Protein AF-A0AAN8IZD4-F1 (afdb_monomer)

Secondary structure (DSSP, 8-state):
-HHHHHHHHHHHHHHHHHHIIIIIHHHHHHHIIIIIS---HHHHHHHHHHHHHHHHHHHHHHHHHTSS---HHHHHHHHHHHHHHHHHHHHHHHHHHHS-HHHHHHHHHHHHHHHHHHHHHT---HHHHHHHHHHHHHHHHHHHHHHHHHHHHHHHHHGGG--

Organism: Trichostrongylus colubriformis (NCBI:txid6319)

Solvent-accessible surface area (backbone atoms only — not comparable to full-atom values): 9020 Å² total; per-residue (Å²): 113,65,71,57,54,53,52,49,62,66,42,55,59,58,44,50,53,48,50,41,71,46,69,44,48,53,55,49,53,47,47,42,44,42,46,49,69,58,40,56,65,53,62,47,48,52,56,44,52,52,52,49,52,53,51,51,52,53,54,51,49,47,36,56,72,73,64,74,63,67,58,71,67,59,53,53,51,48,65,61,45,49,62,52,50,67,51,48,51,57,52,52,38,52,52,40,61,73,48,55,70,71,56,50,53,49,52,52,54,51,53,53,50,49,51,52,49,54,53,56,72,69,64,65,59,68,68,58,55,52,53,50,52,49,51,52,53,52,49,51,55,53,52,50,48,48,41,51,51,22,55,50,53,50,53,64,66,63,60,74,78,76,122

Nearest PDB structures (foldseek):
  3agt-assembly1_A  TM=5.484E-01  e=9.305E+00  Nitratidesulfovibrio vulgaris

Radius of gyration: 19.74 Å; Cα contacts (8 Å, |Δi|>4): 58; chains: 1; bounding box: 56×38×59 Å

pLDDT: mean 79.39, std 11.13, range [43.12, 94.0]

Mean predicted aligned error: 9.57 Å

Foldseek 3Di:
DVVVVVVCVVCPVVVVVVVCLACVVLVVQLLCCCQQVVPQCLVSLLVSLVVNVVSVVVVVVCCVPPVPDDPPVVVVVVVVVVVVSVVVSVVLSVCSNPDDSVVNVVVVVVVVVVVVVVVVVVVDDVVVVVVVVVVVVVVVVVSVVSNVVSVVVVVVVVPVVPD

Structure (mmCIF, N/CA/C/O backbone):
data_AF-A0AAN8IZD4-F1
#
_entry.id   AF-A0AAN8IZD4-F1
#
loop_
_atom_site.group_PDB
_atom_site.id
_atom_site.type_symbol
_atom_site.label_atom_id
_atom_site.label_alt_id
_atom_site.label_comp_id
_atom_site.label_asym_id
_atom_site.label_entity_id
_atom_site.label_seq_id
_atom_site.pdbx_PDB_ins_code
_atom_site.Cartn_x
_atom_site.Cartn_y
_atom_site.Cartn_z
_atom_site.occupancy
_atom_site.B_iso_or_equiv
_atom_site.auth_seq_id
_atom_site.auth_comp_id
_atom_site.auth_asym_id
_atom_site.auth_atom_id
_atom_site.pdbx_PDB_model_num
ATOM 1 N N . MET A 1 1 ? -37.646 11.409 2.372 1.00 49.91 1 MET A N 1
ATOM 2 C CA . MET A 1 1 ? -37.068 10.766 1.170 1.00 49.91 1 MET A CA 1
ATOM 3 C C . MET A 1 1 ? -35.993 11.636 0.518 1.00 49.91 1 MET A C 1
ATOM 5 O O . MET A 1 1 ? -34.968 11.095 0.131 1.00 49.91 1 MET A O 1
ATOM 9 N N . GLU A 1 2 ? -36.146 12.965 0.490 1.00 47.50 2 GLU A N 1
ATOM 10 C CA . GLU A 1 2 ? -35.136 13.877 -0.082 1.00 47.50 2 GLU A CA 1
ATOM 11 C C . GLU A 1 2 ? -33.792 13.904 0.663 1.00 47.50 2 GLU A C 1
ATOM 13 O O . GLU A 1 2 ? -32.748 13.872 0.026 1.00 47.50 2 GLU A O 1
ATOM 18 N N . VAL A 1 3 ? -33.782 13.847 2.000 1.00 53.03 3 VAL A N 1
ATOM 19 C CA . VAL A 1 3 ? -32.534 13.793 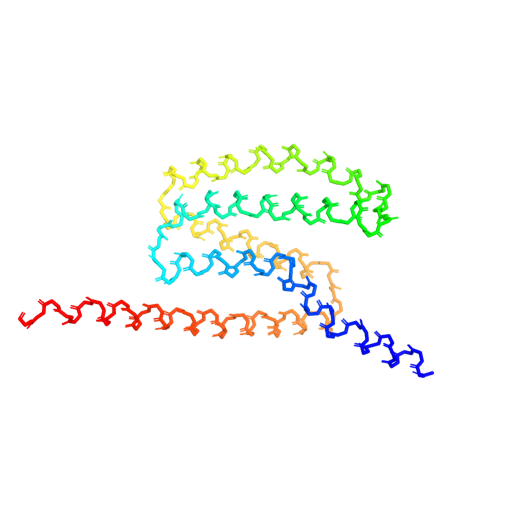2.798 1.00 53.03 3 VAL A CA 1
ATOM 20 C C . VAL A 1 3 ? -31.700 12.537 2.492 1.00 53.03 3 VAL A C 1
ATOM 22 O O . VAL A 1 3 ? -30.474 12.583 2.520 1.00 53.03 3 VAL A O 1
ATOM 25 N N . LEU A 1 4 ? -32.354 11.424 2.135 1.00 54.28 4 LEU A N 1
ATOM 26 C CA . LEU A 1 4 ? -31.672 10.191 1.733 1.00 54.28 4 LEU A CA 1
ATOM 27 C C . LEU A 1 4 ? -31.051 10.326 0.334 1.00 54.28 4 LEU A C 1
ATOM 29 O O . LEU A 1 4 ? -29.938 9.864 0.117 1.00 54.28 4 LEU A O 1
ATOM 33 N N . LEU A 1 5 ? -31.746 10.984 -0.599 1.00 55.19 5 LEU A N 1
ATOM 34 C CA . LEU A 1 5 ? -31.249 11.265 -1.951 1.00 55.19 5 LEU A CA 1
ATOM 35 C C . LEU A 1 5 ? -30.060 12.236 -1.935 1.00 55.19 5 LEU A C 1
ATOM 37 O O . LEU A 1 5 ? -29.065 11.971 -2.607 1.00 55.19 5 LEU A O 1
ATOM 41 N N . TRP A 1 6 ? -30.105 13.288 -1.110 1.00 50.72 6 TRP A N 1
ATOM 42 C CA . TRP A 1 6 ? -28.971 14.197 -0.905 1.00 50.72 6 TRP A CA 1
ATOM 43 C C . TRP A 1 6 ? -27.777 13.493 -0.242 1.00 50.72 6 TRP A C 1
ATOM 45 O O . TRP A 1 6 ? -26.645 13.652 -0.694 1.00 50.72 6 TRP A O 1
ATOM 55 N N . ALA A 1 7 ? -28.015 12.633 0.755 1.00 52.41 7 ALA A N 1
ATOM 56 C CA . ALA A 1 7 ? -26.960 11.830 1.378 1.00 52.41 7 ALA A CA 1
ATOM 57 C C . ALA A 1 7 ? -26.336 10.810 0.406 1.00 52.41 7 ALA A C 1
ATOM 59 O O . ALA A 1 7 ? -25.127 10.592 0.440 1.00 52.41 7 ALA A O 1
ATOM 60 N N . ILE A 1 8 ? -27.122 10.212 -0.494 1.00 54.44 8 ILE A N 1
ATOM 61 C CA . ILE A 1 8 ? -26.633 9.314 -1.553 1.00 54.44 8 ILE A CA 1
ATOM 62 C C . ILE A 1 8 ? -25.781 10.095 -2.570 1.00 54.44 8 ILE A C 1
ATOM 64 O O . ILE A 1 8 ? -24.667 9.674 -2.889 1.00 54.44 8 ILE A O 1
ATOM 68 N N . TYR A 1 9 ? -26.234 11.272 -3.015 1.00 54.97 9 TYR A N 1
ATOM 69 C CA . TYR A 1 9 ? -25.492 12.107 -3.971 1.00 54.97 9 TYR A CA 1
ATOM 70 C C . TYR A 1 9 ? -24.150 12.593 -3.399 1.00 54.97 9 TYR A C 1
ATOM 72 O O . TYR A 1 9 ? -23.123 12.578 -4.079 1.00 54.97 9 TYR A O 1
ATOM 80 N N . GLN A 1 10 ? -24.138 12.932 -2.109 1.00 53.41 10 GLN A N 1
ATOM 81 C CA . GLN A 1 10 ? -22.955 13.399 -1.389 1.00 53.41 10 GLN A CA 1
ATOM 82 C C . GLN A 1 10 ? -22.051 12.270 -0.876 1.00 53.41 10 GLN A C 1
ATOM 84 O O . GLN A 1 10 ? -20.989 12.553 -0.339 1.00 53.41 10 GLN A O 1
ATOM 89 N N . THR A 1 11 ? -22.424 10.997 -1.039 1.00 56.69 11 THR A N 1
ATOM 90 C CA . THR A 1 11 ? -21.573 9.847 -0.670 1.00 56.69 11 THR A CA 1
ATOM 91 C C . THR A 1 11 ? -20.974 9.139 -1.876 1.00 56.69 11 THR A C 1
ATOM 93 O O . THR A 1 11 ? -19.876 8.605 -1.763 1.00 56.69 11 THR A O 1
ATOM 96 N N . HIS A 1 12 ? -21.635 9.141 -3.037 1.00 59.06 12 HIS A N 1
ATOM 97 C CA . HIS A 1 12 ? -21.191 8.320 -4.168 1.00 59.06 12 HIS A CA 1
ATOM 98 C C . HIS A 1 12 ? -20.018 8.952 -4.921 1.00 59.06 12 HIS A C 1
ATOM 100 O O . HIS A 1 12 ? -18.980 8.318 -5.078 1.00 59.06 12 HIS A O 1
ATOM 106 N N . ILE A 1 13 ? -20.132 10.218 -5.328 1.00 61.00 13 ILE A N 1
ATOM 107 C CA . ILE A 1 13 ? -19.061 10.898 -6.071 1.00 61.00 13 ILE A CA 1
ATOM 108 C C . ILE A 1 13 ? -17.847 11.172 -5.166 1.00 61.00 13 ILE A C 1
ATOM 110 O O . ILE A 1 13 ? -16.766 10.658 -5.458 1.00 61.00 13 ILE A O 1
ATOM 114 N N . PRO A 1 14 ? -17.973 11.896 -4.036 1.00 63.81 14 PRO A N 1
ATOM 115 C CA . PRO A 1 14 ? -16.816 12.177 -3.188 1.00 63.81 14 PRO A CA 1
ATOM 116 C C . PRO A 1 14 ? -16.296 10.930 -2.463 1.00 63.81 14 PRO A C 1
ATOM 118 O O . PRO A 1 14 ? -15.114 10.888 -2.142 1.00 63.81 14 PRO A O 1
ATOM 121 N N . GLY A 1 15 ? -17.117 9.895 -2.243 1.00 62.28 15 GLY A N 1
ATOM 122 C CA . GLY A 1 15 ? -16.658 8.615 -1.698 1.00 62.28 15 GLY A CA 1
ATOM 123 C C . GLY A 1 15 ? -15.719 7.879 -2.652 1.00 62.28 15 GLY A C 1
ATOM 124 O O . GLY A 1 15 ? -14.691 7.372 -2.210 1.00 62.28 15 GLY A O 1
ATOM 125 N N . ILE A 1 16 ? -16.002 7.902 -3.960 1.00 67.12 16 ILE A N 1
ATOM 126 C CA . ILE A 1 16 ? -15.089 7.375 -4.983 1.00 67.12 16 ILE A CA 1
ATOM 127 C C . ILE A 1 16 ? -13.791 8.188 -4.983 1.00 67.12 16 ILE A C 1
ATOM 129 O O . ILE A 1 16 ? -12.718 7.608 -4.851 1.00 67.12 16 ILE A O 1
ATOM 133 N N . PHE A 1 17 ? -13.864 9.523 -5.030 1.00 64.88 17 PHE A N 1
ATOM 134 C CA . PHE A 1 17 ? -12.663 10.369 -4.971 1.00 64.88 17 PHE A CA 1
ATOM 135 C C . PHE A 1 17 ? -11.861 10.166 -3.680 1.00 64.88 17 PHE A C 1
ATOM 137 O O . PHE A 1 17 ? -10.636 10.120 -3.728 1.00 64.88 17 PHE A O 1
ATOM 144 N N . THR A 1 18 ? -12.521 9.956 -2.543 1.00 65.62 18 THR A N 1
ATOM 145 C CA . THR A 1 18 ? -11.863 9.654 -1.265 1.00 65.62 18 THR A CA 1
ATOM 146 C C . THR A 1 18 ? -11.201 8.275 -1.289 1.00 65.62 18 THR A C 1
ATOM 148 O O . THR A 1 18 ? -10.068 8.139 -0.838 1.00 65.62 18 THR A O 1
ATOM 151 N N . ALA A 1 19 ? -11.856 7.263 -1.866 1.00 66.44 19 ALA A N 1
ATOM 152 C CA . ALA A 1 19 ? -11.284 5.926 -2.031 1.00 66.44 19 ALA A CA 1
ATOM 153 C C . ALA A 1 19 ? -10.055 5.936 -2.957 1.00 66.44 19 ALA A C 1
ATOM 155 O O . ALA A 1 19 ? -9.059 5.276 -2.664 1.00 66.44 19 ALA A O 1
ATOM 156 N N . PHE A 1 20 ? -10.093 6.732 -4.032 1.00 65.38 20 PHE A N 1
ATOM 157 C CA . PHE A 1 20 ? -8.943 6.958 -4.911 1.00 65.38 20 PHE A CA 1
ATOM 158 C C . PHE A 1 20 ? -7.822 7.740 -4.213 1.00 65.38 20 PHE A C 1
ATOM 160 O O . PHE A 1 20 ? -6.663 7.365 -4.355 1.00 65.38 20 PHE A O 1
ATOM 167 N N . THR A 1 21 ? -8.152 8.778 -3.436 1.00 65.31 21 THR A N 1
ATOM 168 C CA . THR A 1 21 ? -7.171 9.628 -2.727 1.00 65.31 21 THR A CA 1
ATOM 169 C C . THR A 1 21 ? -6.499 8.907 -1.551 1.00 65.31 21 THR A C 1
ATOM 171 O O . THR A 1 21 ? -5.422 9.304 -1.117 1.00 65.31 21 THR A O 1
ATOM 174 N N . GLY A 1 22 ? -7.119 7.839 -1.039 1.00 66.50 22 GLY A N 1
ATOM 175 C CA . GLY A 1 22 ? -6.507 6.911 -0.088 1.00 66.50 22 GLY A CA 1
ATOM 176 C C . GLY A 1 22 ? -5.523 5.937 -0.753 1.00 66.50 22 GLY A C 1
ATOM 177 O O . GLY A 1 22 ? -4.747 6.304 -1.630 1.00 66.50 22 GLY A O 1
ATOM 178 N N . SER A 1 23 ? -5.586 4.657 -0.373 1.00 71.25 23 SER A N 1
ATOM 179 C CA . SER A 1 23 ? -4.678 3.601 -0.859 1.00 71.25 23 SER A CA 1
ATOM 180 C C . SER A 1 23 ? -4.805 3.270 -2.356 1.00 71.25 23 SER A C 1
ATOM 182 O O . SER A 1 23 ? -3.989 2.523 -2.896 1.00 71.25 23 SER A O 1
ATOM 184 N N . GLY A 1 24 ? -5.812 3.809 -3.054 1.00 77.69 24 GLY A N 1
ATOM 185 C CA . GLY A 1 24 ? -5.994 3.602 -4.492 1.00 77.69 24 GLY A CA 1
ATOM 186 C C . GLY A 1 24 ? -4.841 4.168 -5.327 1.00 77.69 24 GLY A C 1
ATOM 187 O O . GLY A 1 24 ? -4.299 3.461 -6.180 1.00 77.69 24 GLY A O 1
ATOM 188 N N . ILE A 1 25 ? -4.429 5.416 -5.066 1.00 81.38 25 ILE A N 1
ATOM 189 C CA . ILE A 1 25 ? -3.282 6.051 -5.741 1.00 81.38 25 ILE A CA 1
ATOM 190 C C . ILE A 1 25 ? -1.988 5.275 -5.477 1.00 81.38 25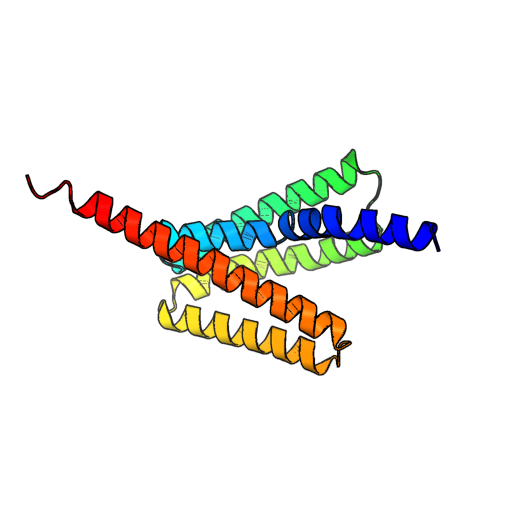 ILE A C 1
ATOM 192 O O . ILE A 1 25 ? -1.198 5.085 -6.400 1.00 81.38 25 ILE A O 1
ATOM 196 N N . ASP A 1 26 ? -1.804 4.761 -4.264 1.00 87.25 26 ASP A N 1
ATOM 197 C CA . ASP A 1 26 ? -0.612 4.006 -3.876 1.00 87.25 26 ASP A CA 1
ATOM 198 C C . ASP A 1 26 ? -0.446 2.723 -4.712 1.00 87.25 26 ASP A C 1
ATOM 200 O O . ASP A 1 26 ? 0.627 2.455 -5.262 1.00 87.25 26 ASP A O 1
ATOM 204 N N . ILE A 1 27 ? -1.538 1.970 -4.896 1.00 84.00 27 ILE A N 1
ATOM 205 C CA . ILE A 1 27 ? -1.568 0.773 -5.753 1.00 84.00 27 ILE A CA 1
ATOM 206 C C . ILE A 1 27 ? -1.375 1.155 -7.229 1.00 84.00 27 ILE A C 1
ATOM 208 O O . ILE A 1 27 ? -0.711 0.429 -7.977 1.00 84.00 27 ILE A O 1
ATOM 212 N N . CYS A 1 28 ? -1.906 2.302 -7.664 1.00 85.25 28 CYS A N 1
ATOM 213 C CA . CYS A 1 28 ? -1.710 2.799 -9.028 1.00 85.25 28 CYS A CA 1
ATOM 214 C C . CYS A 1 28 ? -0.242 3.151 -9.304 1.00 85.25 28 CYS A C 1
ATOM 216 O O . CYS A 1 28 ? 0.306 2.708 -10.313 1.00 85.25 28 CYS A O 1
ATOM 218 N N . ILE A 1 29 ? 0.415 3.887 -8.403 1.00 85.25 29 ILE A N 1
ATOM 219 C CA . ILE A 1 29 ? 1.837 4.246 -8.512 1.00 85.25 29 ILE A CA 1
ATOM 220 C C . ILE A 1 29 ? 2.699 2.980 -8.521 1.00 85.25 29 ILE A C 1
ATOM 222 O O . ILE A 1 29 ? 3.560 2.828 -9.390 1.00 85.25 29 ILE A O 1
ATOM 226 N N . PHE A 1 30 ? 2.428 2.034 -7.617 1.00 86.12 30 PHE A N 1
ATOM 227 C CA . PHE A 1 30 ? 3.123 0.747 -7.589 1.00 86.12 30 PHE A CA 1
ATOM 228 C C . PHE A 1 30 ? 2.962 -0.037 -8.896 1.00 86.12 30 PHE A C 1
ATOM 230 O O . PHE A 1 30 ? 3.943 -0.540 -9.452 1.00 86.12 30 PHE A O 1
ATOM 237 N N . SER A 1 31 ? 1.748 -0.083 -9.442 1.00 83.38 31 SER A N 1
ATOM 238 C CA . SER A 1 31 ? 1.465 -0.770 -10.705 1.00 83.38 31 SER A CA 1
ATOM 239 C C . SER A 1 31 ? 2.131 -0.090 -11.900 1.00 83.38 31 SER A C 1
ATOM 241 O O . SER A 1 31 ? 2.621 -0.771 -12.792 1.00 83.38 31 SER A O 1
ATOM 243 N N . ILE A 1 32 ? 2.214 1.242 -11.926 1.00 84.94 32 ILE A N 1
ATOM 244 C CA . ILE A 1 32 ? 2.941 1.970 -12.974 1.00 84.94 32 ILE A CA 1
ATOM 245 C C . ILE A 1 32 ? 4.439 1.639 -12.899 1.00 84.94 32 ILE A C 1
ATOM 247 O O . ILE A 1 32 ? 5.035 1.251 -13.899 1.00 84.94 32 ILE A O 1
ATOM 251 N N . ILE A 1 33 ? 5.058 1.705 -11.721 1.00 84.00 33 ILE A N 1
ATOM 252 C CA . ILE A 1 33 ? 6.495 1.418 -11.568 1.00 84.00 33 ILE A CA 1
ATOM 253 C C . ILE A 1 33 ? 6.828 -0.026 -11.986 1.00 84.00 33 ILE A C 1
ATOM 255 O O . ILE A 1 33 ? 7.810 -0.268 -12.693 1.00 84.00 33 ILE A O 1
ATOM 259 N N . THR A 1 34 ? 5.991 -0.989 -11.601 1.00 80.50 34 THR A N 1
ATOM 260 C CA . THR A 1 34 ? 6.234 -2.416 -11.866 1.00 80.50 34 THR A CA 1
ATOM 261 C C . THR A 1 34 ? 5.821 -2.864 -13.271 1.00 80.50 34 THR A C 1
ATOM 263 O O . THR A 1 34 ? 6.517 -3.686 -13.867 1.00 80.50 34 THR A O 1
ATOM 266 N N . LEU A 1 35 ? 4.728 -2.334 -13.837 1.00 77.69 35 LEU A N 1
ATOM 267 C CA . LEU A 1 35 ? 4.210 -2.746 -15.152 1.00 77.69 35 LEU A CA 1
ATOM 268 C C . LEU A 1 35 ? 4.685 -1.849 -16.301 1.00 77.69 35 LEU A C 1
ATOM 270 O O . LEU A 1 35 ? 5.032 -2.378 -17.357 1.00 77.69 35 LEU A O 1
ATOM 274 N N . LEU A 1 36 ? 4.704 -0.521 -16.120 1.00 75.69 36 LEU A N 1
ATOM 275 C CA . LEU A 1 36 ? 5.092 0.436 -17.166 1.00 75.69 36 LEU A CA 1
ATOM 276 C C . LEU A 1 36 ? 6.614 0.531 -17.291 1.00 75.69 36 LEU A C 1
ATOM 278 O O . LEU A 1 36 ? 7.147 0.376 -18.384 1.00 75.69 36 LEU A O 1
ATOM 282 N N . PHE A 1 37 ? 7.310 0.726 -16.169 1.00 74.31 37 PHE A N 1
ATOM 283 C CA . PHE A 1 37 ? 8.773 0.842 -16.155 1.00 74.31 37 PHE A CA 1
ATOM 284 C C . PHE A 1 37 ? 9.493 -0.502 -15.986 1.00 74.31 37 PHE A C 1
ATOM 286 O O . PHE A 1 37 ? 10.721 -0.545 -16.022 1.00 74.31 37 PHE A O 1
ATOM 293 N N . ARG A 1 38 ? 8.746 -1.606 -15.810 1.00 72.00 38 ARG A N 1
ATOM 294 C CA . ARG A 1 38 ? 9.273 -2.969 -15.590 1.00 72.00 38 ARG A CA 1
ATOM 295 C C . ARG A 1 38 ? 10.358 -3.043 -14.511 1.00 72.00 38 ARG A C 1
ATOM 297 O O . ARG A 1 38 ? 11.200 -3.944 -14.529 1.00 72.00 38 ARG A O 1
ATOM 304 N N . VAL A 1 39 ? 10.321 -2.121 -13.551 1.00 75.94 39 VAL A N 1
ATOM 305 C CA . VAL A 1 39 ? 11.226 -2.137 -12.408 1.00 75.94 39 VAL A CA 1
ATOM 306 C C . VAL A 1 39 ? 10.921 -3.392 -11.603 1.00 75.94 39 VAL A C 1
ATOM 308 O O . VAL A 1 39 ? 9.763 -3.728 -11.349 1.00 75.94 39 VAL A O 1
ATOM 311 N N . THR A 1 40 ? 11.967 -4.122 -11.225 1.00 75.38 40 THR A N 1
ATOM 312 C CA . THR A 1 40 ? 11.800 -5.340 -10.438 1.00 75.38 40 THR A CA 1
ATOM 313 C C . THR A 1 40 ? 11.090 -5.032 -9.126 1.00 75.38 40 THR A C 1
ATOM 315 O O . THR A 1 40 ? 11.444 -4.079 -8.436 1.00 75.38 40 THR A O 1
ATOM 318 N N . GLU A 1 41 ? 10.149 -5.887 -8.732 1.00 70.62 41 GLU A N 1
ATOM 319 C CA . GLU A 1 41 ? 9.387 -5.747 -7.481 1.00 70.62 41 GLU A CA 1
ATOM 320 C C . GLU A 1 41 ? 10.294 -5.552 -6.252 1.00 70.62 41 GLU A C 1
ATOM 322 O O . GLU A 1 41 ? 9.937 -4.825 -5.330 1.00 70.62 41 GLU A O 1
ATOM 327 N N . LYS A 1 42 ? 11.510 -6.116 -6.279 1.00 74.75 42 LYS A N 1
ATOM 328 C CA . LYS A 1 42 ? 12.530 -5.960 -5.232 1.00 74.75 42 LYS A CA 1
ATOM 329 C C . LYS A 1 42 ? 12.909 -4.508 -4.936 1.00 74.75 42 LYS A C 1
ATOM 331 O O . LYS A 1 42 ? 13.157 -4.172 -3.785 1.00 74.75 42 LYS A O 1
ATOM 336 N N . THR A 1 43 ? 12.982 -3.668 -5.965 1.00 79.62 43 THR A N 1
ATOM 337 C CA . THR A 1 43 ? 13.363 -2.254 -5.847 1.00 79.62 43 THR A CA 1
ATOM 338 C C . THR A 1 43 ? 12.140 -1.344 -5.835 1.00 79.62 43 THR A C 1
ATOM 340 O O . THR A 1 43 ? 12.141 -0.340 -5.135 1.00 79.62 43 THR A O 1
ATOM 343 N N . ALA A 1 44 ? 11.063 -1.723 -6.527 1.00 81.69 44 ALA A N 1
ATOM 344 C CA . ALA A 1 44 ? 9.817 -0.959 -6.537 1.00 81.69 44 ALA A CA 1
ATOM 345 C C . ALA A 1 44 ? 9.127 -0.934 -5.160 1.00 81.69 44 ALA A C 1
ATOM 347 O O . ALA A 1 44 ? 8.663 0.113 -4.715 1.00 81.69 44 ALA A O 1
ATOM 348 N N . THR A 1 45 ? 9.095 -2.072 -4.461 1.00 81.38 45 THR A N 1
ATOM 349 C CA . THR A 1 45 ? 8.394 -2.217 -3.175 1.00 81.38 45 THR A CA 1
ATOM 350 C C . THR A 1 45 ? 8.910 -1.248 -2.098 1.00 81.38 45 THR A C 1
ATOM 352 O O . THR A 1 45 ? 8.102 -0.453 -1.617 1.00 81.38 45 THR A O 1
ATOM 355 N N . PRO A 1 46 ? 10.215 -1.200 -1.747 1.00 82.94 46 PRO A N 1
ATOM 356 C CA . PRO A 1 46 ? 10.701 -0.254 -0.736 1.00 82.94 46 PRO A CA 1
ATOM 357 C C . PRO A 1 46 ? 10.465 1.207 -1.129 1.00 82.94 46 PRO A C 1
ATOM 359 O O . PRO A 1 46 ? 10.065 2.006 -0.287 1.00 82.94 46 PRO A O 1
ATOM 362 N N . THR A 1 47 ? 10.646 1.558 -2.406 1.00 86.25 47 THR A N 1
ATOM 363 C CA . THR A 1 47 ? 10.405 2.926 -2.880 1.00 86.25 47 THR A CA 1
ATOM 364 C C . THR A 1 47 ? 8.940 3.328 -2.714 1.00 86.25 47 THR A C 1
ATOM 366 O O . THR A 1 47 ? 8.655 4.409 -2.206 1.00 86.25 47 THR A O 1
ATOM 369 N N . THR A 1 48 ? 8.001 2.457 -3.087 1.00 86.69 48 THR A N 1
ATOM 370 C CA . THR A 1 48 ? 6.568 2.757 -2.941 1.00 86.69 48 THR A CA 1
ATOM 371 C C . THR A 1 48 ? 6.108 2.801 -1.494 1.00 86.69 48 THR A C 1
ATOM 373 O O . THR A 1 48 ? 5.326 3.679 -1.160 1.00 86.69 48 THR A O 1
ATOM 376 N N . ILE A 1 49 ? 6.645 1.957 -0.611 1.00 87.31 49 ILE A N 1
ATOM 377 C CA . ILE A 1 49 ? 6.318 2.007 0.821 1.00 87.31 49 ILE A CA 1
ATOM 378 C C . ILE A 1 49 ? 6.730 3.354 1.437 1.00 87.31 49 ILE A C 1
ATOM 380 O O . ILE A 1 49 ? 5.982 3.921 2.232 1.00 87.31 49 ILE A O 1
ATOM 384 N N . VAL A 1 50 ? 7.884 3.906 1.047 1.00 87.62 50 VAL A N 1
ATOM 385 C CA . VAL A 1 50 ? 8.302 5.245 1.497 1.00 87.62 50 VAL A CA 1
ATOM 386 C C . VAL A 1 50 ? 7.333 6.318 0.993 1.00 87.62 50 VAL A C 1
ATOM 388 O O . VAL A 1 50 ? 6.926 7.180 1.771 1.00 87.62 50 VAL A O 1
ATOM 391 N N . LEU A 1 51 ? 6.914 6.248 -0.276 1.00 87.56 51 LEU A N 1
ATOM 392 C CA . LEU A 1 51 ? 5.924 7.177 -0.839 1.00 87.56 51 LEU A CA 1
ATOM 393 C C . LEU A 1 51 ? 4.569 7.083 -0.118 1.00 87.56 51 LEU A C 1
ATOM 395 O O . LEU A 1 51 ? 3.997 8.116 0.227 1.00 87.56 51 LEU A O 1
ATOM 399 N N . MET A 1 52 ? 4.104 5.866 0.179 1.00 88.50 52 MET A N 1
ATOM 400 C CA . MET A 1 52 ? 2.881 5.608 0.951 1.00 88.50 52 MET A CA 1
ATOM 401 C C . MET A 1 52 ? 2.968 6.218 2.357 1.00 88.50 52 MET A C 1
ATOM 403 O O . MET A 1 52 ? 2.041 6.886 2.815 1.00 88.50 52 MET A O 1
ATOM 407 N N . GLY A 1 53 ? 4.110 6.046 3.032 1.00 87.94 53 GLY A N 1
ATOM 408 C CA . GLY A 1 53 ? 4.353 6.622 4.355 1.00 87.94 53 GLY A CA 1
ATOM 409 C C . GLY A 1 53 ? 4.315 8.151 4.343 1.00 87.94 53 GLY A C 1
ATOM 410 O O . GLY A 1 53 ? 3.635 8.759 5.170 1.00 87.94 53 GLY A O 1
ATOM 411 N N . LEU A 1 54 ? 4.987 8.780 3.375 1.00 88.12 54 LEU A N 1
ATOM 412 C CA . LEU A 1 54 ? 4.993 10.239 3.227 1.00 88.12 54 LEU A CA 1
ATOM 413 C C . LEU A 1 54 ? 3.594 10.789 2.925 1.00 88.12 54 LEU A C 1
ATOM 415 O O . LEU A 1 54 ? 3.169 11.750 3.568 1.00 88.12 54 LEU A O 1
ATOM 419 N N . ASN A 1 55 ? 2.859 10.155 2.006 1.00 86.94 55 ASN A N 1
ATOM 420 C CA . ASN A 1 55 ? 1.488 10.544 1.677 1.00 86.94 55 ASN A CA 1
ATOM 421 C C . ASN A 1 55 ? 0.573 10.456 2.911 1.00 86.94 55 ASN A C 1
ATOM 423 O O . ASN A 1 55 ? -0.177 11.388 3.207 1.00 86.94 55 ASN A O 1
ATOM 427 N N . SER A 1 56 ? 0.702 9.387 3.704 1.00 86.00 56 SER A N 1
ATOM 428 C CA . SER A 1 56 ? -0.064 9.228 4.942 1.00 86.00 56 SER A CA 1
ATOM 429 C C . SER A 1 56 ? 0.280 10.288 5.995 1.00 86.00 56 SER A C 1
ATOM 431 O O . SER A 1 56 ? -0.624 10.769 6.679 1.00 86.00 56 SER A O 1
ATOM 433 N N . ILE A 1 57 ? 1.553 10.683 6.135 1.00 87.19 57 ILE A N 1
ATOM 434 C CA . ILE A 1 57 ? 1.963 11.750 7.067 1.00 87.19 57 ILE A CA 1
ATOM 435 C C . ILE A 1 57 ? 1.338 13.086 6.655 1.00 87.19 57 ILE A C 1
ATOM 437 O O . ILE A 1 57 ? 0.757 13.774 7.496 1.00 87.19 57 ILE A O 1
ATOM 441 N N . ILE A 1 58 ? 1.401 13.433 5.366 1.00 87.38 58 ILE A N 1
ATOM 442 C CA . ILE A 1 58 ? 0.813 14.671 4.831 1.00 87.38 58 ILE A CA 1
ATOM 443 C C . ILE A 1 58 ? -0.712 14.661 5.009 1.00 87.38 58 ILE A C 1
ATOM 445 O O . ILE A 1 58 ? -1.285 15.658 5.452 1.00 87.38 58 ILE A O 1
ATOM 449 N N . GLY A 1 59 ? -1.371 13.531 4.736 1.00 84.38 59 GLY A N 1
ATOM 450 C CA . GLY A 1 59 ? -2.818 13.380 4.903 1.00 84.38 59 GLY A CA 1
ATOM 451 C C . GLY A 1 59 ? -3.274 13.543 6.356 1.00 84.38 59 GLY A C 1
ATOM 452 O O . GLY A 1 59 ? -4.249 14.247 6.629 1.00 84.38 59 GLY A O 1
ATOM 453 N N . VAL A 1 60 ? -2.544 12.951 7.309 1.00 84.12 60 VAL A N 1
ATOM 454 C CA . VAL A 1 60 ? -2.814 13.133 8.745 1.00 84.12 60 VAL A CA 1
ATOM 455 C C . VAL A 1 60 ? -2.547 14.578 9.166 1.00 84.12 60 VAL A C 1
ATOM 457 O O . VAL A 1 60 ? -3.378 15.160 9.861 1.00 84.12 60 VAL A O 1
ATOM 460 N N . TYR A 1 61 ? -1.447 15.184 8.711 1.00 85.69 61 TYR A N 1
ATOM 461 C CA . TYR A 1 61 ? -1.117 16.579 9.007 1.00 85.69 61 TYR A CA 1
ATOM 462 C C . TYR A 1 61 ? -2.215 17.538 8.533 1.00 85.69 61 TYR A C 1
ATOM 464 O O . TYR A 1 61 ? -2.710 18.346 9.319 1.00 85.69 61 TYR A O 1
ATOM 472 N N . TYR A 1 62 ? -2.667 17.397 7.284 1.00 85.06 62 TYR A N 1
ATOM 473 C CA . TYR A 1 62 ? -3.769 18.189 6.741 1.00 85.06 62 TYR A CA 1
ATOM 474 C C . TYR A 1 62 ? -5.044 18.027 7.581 1.00 85.06 62 TYR A C 1
ATOM 476 O O . TYR A 1 62 ? -5.701 19.005 7.934 1.00 85.06 62 TYR A O 1
ATOM 484 N N . ARG A 1 63 ? -5.378 16.797 7.981 1.00 82.06 63 ARG A N 1
ATOM 485 C CA . ARG A 1 63 ? -6.602 16.532 8.745 1.00 82.06 63 ARG A CA 1
ATOM 486 C C . ARG A 1 63 ? -6.553 17.070 10.179 1.00 82.06 63 ARG A C 1
ATOM 488 O O . ARG A 1 63 ? -7.567 17.542 10.684 1.00 82.06 63 ARG A O 1
ATOM 495 N N . VAL A 1 64 ? -5.394 17.002 10.830 1.00 82.00 64 VAL A N 1
ATOM 496 C CA . VAL A 1 64 ? -5.209 17.495 12.204 1.00 82.00 64 VAL A CA 1
ATOM 497 C C . VAL A 1 64 ? -5.145 19.022 12.243 1.00 82.00 64 VAL A C 1
ATOM 499 O O . VAL A 1 64 ? -5.746 19.622 13.127 1.00 82.00 64 VAL A O 1
ATOM 502 N N . VAL A 1 65 ? -4.447 19.651 11.291 1.00 81.44 65 VAL A N 1
ATOM 503 C CA . VAL A 1 65 ? -4.176 21.099 11.318 1.00 81.44 65 VAL A CA 1
ATOM 504 C C . VAL A 1 65 ? -5.253 21.911 10.596 1.00 81.44 65 VAL A C 1
ATOM 506 O O . VAL A 1 65 ? -5.669 22.945 11.107 1.00 81.44 65 VAL A O 1
ATOM 509 N N . TRP A 1 66 ? -5.717 21.464 9.424 1.00 76.25 66 TRP A N 1
ATOM 510 C CA . TRP A 1 66 ? -6.643 22.233 8.579 1.00 76.25 66 TRP A CA 1
ATOM 511 C C . TRP A 1 66 ? -8.106 21.803 8.722 1.00 76.25 66 TRP A C 1
ATOM 513 O O . TRP A 1 66 ? -8.988 22.655 8.696 1.00 76.25 66 TRP A O 1
ATOM 523 N N . ALA A 1 67 ? -8.389 20.506 8.889 1.00 73.75 67 ALA A N 1
ATOM 524 C CA . ALA A 1 67 ? -9.770 20.004 8.963 1.00 73.75 67 ALA A CA 1
ATOM 525 C C . ALA A 1 67 ? -10.393 20.065 10.376 1.00 73.75 67 ALA A C 1
ATOM 527 O O . ALA A 1 67 ? -11.536 19.651 10.561 1.00 73.75 67 ALA A O 1
ATOM 528 N N . GLY A 1 68 ? -9.664 20.586 11.370 1.00 61.03 68 GLY A N 1
ATOM 529 C CA . GLY A 1 68 ? -10.218 20.966 12.674 1.00 61.03 68 GLY A CA 1
ATOM 530 C C . GLY A 1 68 ? -10.643 19.818 13.596 1.00 61.03 68 GLY A C 1
ATOM 531 O O . GLY A 1 68 ? -11.321 20.069 14.589 1.00 61.03 68 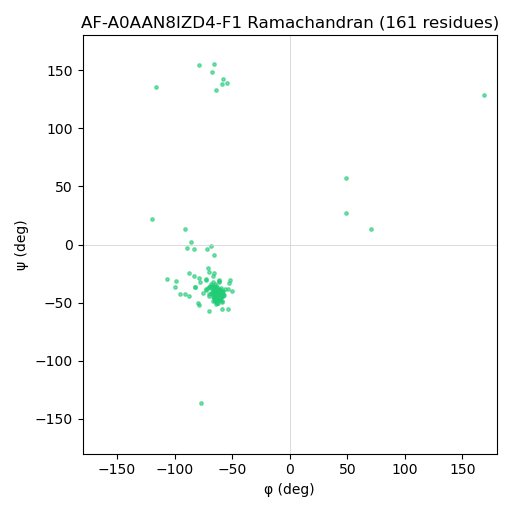GLY A O 1
ATOM 532 N N . GLY A 1 69 ? -10.260 18.566 13.316 1.00 64.38 69 GLY A N 1
ATOM 533 C CA . GLY A 1 69 ? -10.542 17.467 14.238 1.00 64.38 69 GLY A CA 1
ATOM 534 C C . GLY A 1 69 ? -10.285 16.069 13.684 1.00 64.38 69 GLY A C 1
ATOM 535 O O . GLY A 1 69 ? -10.821 15.660 12.654 1.00 64.38 69 GLY A O 1
ATOM 536 N N . VAL A 1 70 ? -9.518 15.289 14.442 1.00 70.06 70 VAL A N 1
ATOM 537 C CA . VAL A 1 70 ? -9.437 13.829 14.327 1.00 70.06 70 VAL A CA 1
ATOM 538 C C . VAL A 1 70 ? -9.959 13.263 15.643 1.00 70.06 70 VAL A C 1
ATOM 540 O O . VAL A 1 70 ? -9.622 13.790 16.703 1.00 70.06 70 VAL A O 1
ATOM 543 N N . SER A 1 71 ? -10.812 12.233 15.597 1.00 81.31 71 SER A N 1
ATOM 544 C CA . SER A 1 71 ? -11.326 11.646 16.838 1.00 81.31 71 SER A CA 1
ATOM 545 C C . SER A 1 71 ? -10.152 11.169 17.710 1.00 81.31 71 SER A C 1
ATOM 547 O O . SER A 1 71 ? -9.173 10.649 17.164 1.00 81.31 71 SER A O 1
ATOM 549 N N . PRO A 1 72 ? -10.227 11.307 19.047 1.00 80.75 72 PRO A N 1
ATOM 550 C CA . PRO A 1 72 ? -9.154 10.852 19.935 1.00 80.75 72 PRO A CA 1
ATOM 551 C C . PRO A 1 72 ? -8.794 9.381 19.692 1.00 80.75 72 PRO A C 1
ATOM 553 O O . PRO A 1 72 ? -7.622 9.027 19.609 1.00 80.75 72 PRO A O 1
ATOM 556 N N . LEU A 1 73 ? -9.814 8.558 19.427 1.00 85.81 73 LEU A N 1
ATOM 557 C CA . LEU A 1 73 ? -9.666 7.149 19.075 1.00 85.81 73 LEU A CA 1
ATOM 558 C C . LEU A 1 73 ? -8.847 6.932 17.789 1.00 85.81 73 LEU A C 1
ATOM 560 O O . LEU A 1 73 ? -8.004 6.042 17.734 1.00 85.81 73 LEU A O 1
ATOM 564 N N . ALA A 1 74 ? -9.062 7.745 16.750 1.00 84.19 74 ALA A N 1
ATOM 565 C CA . ALA A 1 74 ? -8.297 7.634 15.509 1.00 84.19 74 ALA A CA 1
ATOM 566 C C . ALA A 1 74 ? -6.828 8.045 15.698 1.00 84.19 74 ALA A C 1
ATOM 568 O O . ALA A 1 74 ? -5.947 7.432 15.097 1.00 84.19 74 ALA A O 1
ATOM 569 N N . LEU A 1 75 ? -6.544 9.024 16.564 1.00 84.56 75 LEU A N 1
ATOM 570 C CA . LEU A 1 75 ? -5.166 9.361 16.931 1.00 84.56 75 LEU A CA 1
ATOM 571 C C . LEU A 1 75 ? -4.493 8.226 17.708 1.00 84.56 75 LEU A C 1
ATOM 573 O O . LEU A 1 75 ? -3.318 7.952 17.471 1.00 84.56 75 LEU A O 1
ATOM 577 N N . ASP A 1 76 ? -5.218 7.535 18.586 1.00 89.25 76 ASP A N 1
ATOM 578 C CA . ASP A 1 76 ? -4.674 6.391 19.321 1.00 89.25 76 ASP A CA 1
ATOM 579 C C . ASP A 1 76 ? -4.378 5.200 18.400 1.00 89.25 76 ASP A C 1
ATOM 581 O O . ASP A 1 76 ? -3.316 4.585 18.514 1.00 89.25 76 ASP A O 1
ATOM 585 N N . TYR A 1 77 ? -5.227 4.938 17.400 1.00 88.88 77 TYR A N 1
ATOM 586 C CA . TYR A 1 77 ? -4.913 3.955 16.358 1.00 88.88 77 TYR A CA 1
ATOM 587 C C . TYR A 1 77 ? -3.675 4.339 15.544 1.00 88.88 77 TYR A C 1
ATOM 589 O O . TYR A 1 77 ? -2.836 3.481 15.265 1.00 88.88 77 TYR A O 1
ATOM 597 N N . ILE A 1 78 ? -3.506 5.618 15.202 1.00 86.75 78 ILE A N 1
ATOM 598 C CA . ILE A 1 78 ? -2.304 6.088 14.499 1.00 86.75 78 ILE A CA 1
ATOM 599 C C . ILE A 1 78 ? -1.053 5.862 15.364 1.00 86.75 78 ILE A C 1
ATOM 601 O O . ILE A 1 78 ? -0.066 5.312 14.880 1.00 86.75 78 ILE A O 1
ATOM 605 N N . LYS A 1 79 ? -1.098 6.185 16.662 1.00 87.44 79 LYS A N 1
ATOM 606 C CA . LYS A 1 79 ? 0.041 5.975 17.577 1.00 87.44 79 LYS A CA 1
ATOM 607 C C . LYS A 1 79 ? 0.485 4.513 17.647 1.00 87.44 79 LYS A C 1
ATOM 609 O O . LYS A 1 79 ? 1.683 4.257 17.682 1.00 87.44 79 LYS A O 1
ATOM 614 N N . ILE A 1 80 ? -0.455 3.566 17.659 1.00 91.94 80 ILE A N 1
ATOM 615 C CA . ILE A 1 80 ? -0.149 2.127 17.750 1.00 91.94 80 ILE A CA 1
ATOM 616 C C . ILE A 1 80 ? 0.308 1.566 16.395 1.00 91.94 80 ILE A C 1
ATOM 618 O O . ILE A 1 80 ? 1.149 0.670 16.342 1.00 91.94 80 ILE A O 1
ATOM 622 N N . THR A 1 81 ? -0.205 2.101 15.287 1.00 88.62 81 THR A N 1
ATOM 623 C CA . THR A 1 81 ? 0.144 1.622 13.940 1.00 88.62 81 THR A CA 1
ATOM 624 C C . THR A 1 81 ? 1.494 2.133 13.445 1.00 88.62 81 THR A C 1
ATOM 626 O O . THR A 1 81 ? 2.159 1.404 12.715 1.00 88.62 81 THR A O 1
ATOM 629 N N . ILE A 1 82 ? 1.959 3.314 13.875 1.00 88.88 82 ILE A N 1
ATOM 630 C CA . ILE A 1 82 ? 3.289 3.848 13.518 1.00 88.88 82 ILE A CA 1
ATOM 631 C C . ILE A 1 82 ? 4.433 2.862 13.827 1.00 88.88 82 ILE A C 1
ATOM 633 O O . ILE A 1 82 ? 5.172 2.532 12.901 1.00 88.88 82 ILE A O 1
ATOM 637 N N . PRO A 1 83 ? 4.617 2.349 15.062 1.00 89.62 83 PRO A N 1
ATOM 638 C CA . PRO A 1 83 ? 5.727 1.441 15.356 1.00 89.62 83 PRO A CA 1
ATOM 639 C C . PRO A 1 83 ? 5.607 0.115 14.596 1.00 89.62 83 PRO A C 1
ATOM 641 O O . PRO A 1 83 ? 6.615 -0.443 14.165 1.00 89.62 83 PRO A O 1
ATOM 644 N N . VAL A 1 84 ? 4.384 -0.369 14.370 1.00 90.69 84 VAL A N 1
ATOM 645 C CA . VAL A 1 84 ? 4.135 -1.574 13.569 1.00 90.69 84 VAL A CA 1
ATOM 646 C C . VAL A 1 84 ? 4.533 -1.336 12.110 1.00 90.69 84 VAL A C 1
ATOM 648 O O . VAL A 1 84 ? 5.262 -2.137 11.535 1.00 90.69 84 VAL A O 1
ATOM 651 N N . ALA A 1 85 ? 4.141 -0.209 11.518 1.00 87.88 85 ALA A N 1
ATOM 652 C CA . ALA A 1 85 ? 4.492 0.134 10.143 1.00 87.88 85 ALA A CA 1
ATOM 653 C C . ALA A 1 85 ? 6.004 0.360 9.974 1.00 87.88 85 ALA A C 1
ATOM 655 O O . ALA A 1 85 ? 6.601 -0.185 9.051 1.00 87.88 85 ALA A O 1
ATOM 656 N N . VAL A 1 86 ? 6.640 1.103 10.887 1.00 88.31 86 VAL A N 1
ATOM 657 C CA . VAL A 1 86 ? 8.080 1.421 10.839 1.00 88.31 86 VAL A CA 1
ATOM 658 C C . VAL A 1 86 ? 8.955 0.183 11.038 1.00 88.31 86 VAL A C 1
ATOM 660 O O . VAL A 1 86 ? 10.069 0.151 10.530 1.00 88.31 86 VAL A O 1
ATOM 663 N N . THR A 1 87 ? 8.476 -0.850 11.734 1.00 90.06 87 THR A N 1
ATOM 664 C CA . THR A 1 87 ? 9.216 -2.114 11.896 1.00 90.06 87 THR A CA 1
ATOM 665 C C . THR A 1 87 ? 8.940 -3.095 10.760 1.00 90.06 87 THR A C 1
ATOM 667 O O . THR A 1 87 ? 9.874 -3.675 10.204 1.00 90.06 87 THR A O 1
ATOM 670 N N . LEU A 1 88 ? 7.678 -3.258 10.357 1.00 88.12 88 LEU A N 1
ATOM 671 C CA . LEU A 1 88 ? 7.298 -4.202 9.307 1.00 88.12 88 LEU A CA 1
ATOM 672 C C . LEU A 1 88 ? 7.709 -3.741 7.905 1.00 88.12 88 LEU A C 1
ATOM 674 O O . LEU A 1 88 ? 8.023 -4.591 7.077 1.00 88.12 88 LEU A O 1
ATOM 678 N N . ALA A 1 89 ? 7.764 -2.435 7.624 1.00 86.31 89 ALA A N 1
ATOM 679 C CA . ALA A 1 89 ? 8.176 -1.929 6.312 1.00 86.31 89 ALA A CA 1
ATOM 680 C C . ALA A 1 89 ? 9.643 -2.276 5.965 1.00 86.31 89 ALA A C 1
ATOM 682 O O . ALA A 1 89 ? 9.871 -2.878 4.909 1.00 86.31 89 ALA A O 1
ATOM 683 N N . PRO A 1 90 ? 10.644 -2.000 6.830 1.00 86.88 90 PRO A N 1
ATOM 684 C CA . PRO A 1 90 ? 12.019 -2.442 6.615 1.00 86.88 90 PRO A CA 1
ATOM 685 C C . PRO A 1 90 ? 12.140 -3.962 6.549 1.00 86.88 90 PRO A C 1
ATOM 687 O O . PRO A 1 90 ? 12.802 -4.468 5.644 1.00 86.88 90 PRO A O 1
ATOM 690 N N . LEU A 1 91 ? 11.461 -4.699 7.438 1.00 86.56 91 LEU A N 1
ATOM 691 C CA . LEU A 1 91 ? 11.476 -6.166 7.425 1.00 86.56 91 LEU A CA 1
ATOM 692 C C . LEU A 1 91 ? 10.922 -6.728 6.110 1.00 86.56 91 LEU A C 1
ATOM 694 O O . LEU A 1 91 ? 11.557 -7.579 5.489 1.00 86.56 91 LEU A O 1
ATOM 698 N N . GLY A 1 92 ? 9.789 -6.211 5.634 1.00 82.50 92 GLY A N 1
ATOM 699 C CA . GLY A 1 92 ? 9.201 -6.592 4.352 1.00 82.50 92 GLY A CA 1
ATOM 700 C C . GLY A 1 92 ? 10.134 -6.296 3.177 1.00 82.50 92 GLY A C 1
ATOM 701 O O . GLY A 1 92 ? 10.318 -7.148 2.307 1.00 82.50 92 GLY A O 1
ATOM 702 N N . SER A 1 93 ? 10.798 -5.135 3.183 1.00 82.38 93 SER A N 1
ATOM 703 C CA . SER A 1 93 ? 11.788 -4.789 2.153 1.00 82.38 93 SER A CA 1
ATOM 704 C C . SER A 1 93 ? 13.034 -5.681 2.196 1.00 82.38 93 SER A C 1
ATOM 706 O O . SER A 1 93 ? 13.549 -6.081 1.150 1.00 82.38 93 SER A O 1
ATOM 708 N N . PHE A 1 94 ? 13.479 -6.068 3.395 1.00 84.44 94 PHE A N 1
ATOM 709 C CA . PHE A 1 94 ? 14.616 -6.958 3.587 1.00 84.44 94 PHE A CA 1
ATOM 710 C C . PHE A 1 94 ? 14.307 -8.359 3.053 1.00 84.44 94 PHE A C 1
ATOM 712 O O . PHE A 1 94 ? 15.059 -8.873 2.221 1.00 84.44 94 PHE A O 1
ATOM 719 N N . LEU A 1 95 ? 13.154 -8.931 3.421 1.00 81.50 95 LEU A N 1
ATOM 720 C CA . LEU A 1 95 ? 12.682 -10.200 2.860 1.00 81.50 95 LEU A CA 1
ATOM 721 C C . LEU A 1 95 ? 12.541 -10.108 1.330 1.00 81.50 95 LEU A C 1
ATOM 723 O O . LEU A 1 95 ? 13.016 -10.989 0.612 1.00 81.50 95 LEU A O 1
ATOM 727 N N . GLY A 1 96 ? 11.962 -9.021 0.813 1.00 74.38 96 GLY A N 1
ATOM 728 C CA . GLY A 1 96 ? 11.803 -8.799 -0.627 1.00 74.38 96 GLY A CA 1
ATOM 729 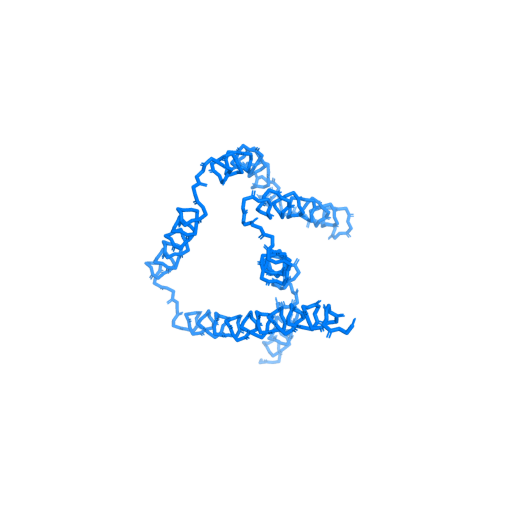C C . GLY A 1 96 ? 13.125 -8.726 -1.399 1.00 74.38 96 GLY A C 1
ATOM 730 O O . GLY A 1 96 ? 13.200 -9.183 -2.541 1.00 74.38 96 GLY A O 1
ATOM 731 N N . SER A 1 97 ? 14.189 -8.214 -0.776 1.00 75.88 97 SER A N 1
ATOM 732 C CA . SER A 1 97 ? 15.521 -8.156 -1.388 1.00 75.88 97 SER A CA 1
ATOM 733 C C . SER A 1 97 ? 16.186 -9.539 -1.473 1.00 75.88 97 SER A C 1
ATOM 735 O O . SER A 1 97 ? 16.777 -9.879 -2.508 1.00 75.88 97 SER A O 1
ATOM 737 N N . HIS A 1 98 ? 16.009 -10.373 -0.441 1.00 79.56 98 HIS A N 1
ATOM 738 C CA . HIS A 1 98 ? 16.670 -11.673 -0.309 1.00 79.56 98 HIS A CA 1
ATOM 739 C C . HIS A 1 98 ? 15.965 -12.795 -1.093 1.00 79.56 98 HIS A C 1
ATOM 741 O O . HIS A 1 98 ? 16.621 -13.635 -1.709 1.00 79.56 98 HIS A O 1
ATOM 747 N N . PHE A 1 99 ? 14.629 -12.795 -1.155 1.00 77.00 99 PHE A N 1
ATOM 748 C CA . PHE A 1 99 ? 13.877 -13.836 -1.865 1.00 77.00 99 PHE A CA 1
ATOM 749 C C . PHE A 1 99 ? 13.862 -13.642 -3.387 1.00 77.00 99 PHE A C 1
ATOM 751 O O . PHE A 1 99 ? 14.011 -12.542 -3.912 1.00 77.00 99 PHE A O 1
ATOM 758 N N . HIS A 1 100 ? 13.695 -14.728 -4.145 1.00 77.44 100 HIS A N 1
ATOM 759 C CA . HIS A 1 100 ? 13.523 -14.648 -5.600 1.00 77.44 100 HIS A CA 1
ATOM 760 C C . HIS A 1 100 ? 12.187 -13.980 -5.959 1.00 77.44 100 HIS A C 1
ATOM 762 O O . HIS A 1 100 ? 11.191 -14.179 -5.268 1.00 77.44 100 HIS A O 1
ATOM 768 N N . ARG A 1 101 ? 12.135 -13.258 -7.090 1.00 74.00 101 ARG A N 1
ATOM 769 C CA . ARG A 1 101 ? 10.930 -12.538 -7.561 1.00 74.00 101 ARG A CA 1
ATOM 770 C C . ARG A 1 101 ? 9.668 -13.415 -7.567 1.00 74.00 101 ARG A C 1
ATOM 772 O O . ARG A 1 101 ? 8.608 -12.976 -7.149 1.00 74.00 101 ARG A O 1
ATOM 779 N N . LYS A 1 102 ? 9.796 -14.682 -7.977 1.00 80.38 102 LYS A N 1
ATOM 780 C CA . LYS A 1 102 ? 8.678 -15.642 -7.988 1.00 80.38 102 LYS A CA 1
ATOM 781 C C . LYS A 1 102 ? 8.121 -15.928 -6.587 1.00 80.38 102 LYS A C 1
ATOM 783 O O . LYS A 1 102 ? 6.918 -16.072 -6.441 1.00 80.38 102 LYS A O 1
ATOM 788 N N . VAL A 1 103 ? 8.982 -15.987 -5.570 1.00 83.50 103 VAL A N 1
ATOM 789 C CA . VAL A 1 103 ? 8.581 -16.244 -4.178 1.00 83.50 103 VAL A CA 1
ATOM 790 C C . VAL A 1 103 ? 7.826 -15.042 -3.616 1.00 83.50 103 VAL A C 1
ATOM 792 O O . VAL A 1 103 ? 6.784 -15.217 -2.992 1.00 83.50 103 VAL A O 1
ATOM 795 N N . LEU A 1 104 ? 8.306 -13.827 -3.896 1.00 77.19 104 LEU A N 1
ATOM 796 C CA . LEU A 1 104 ? 7.648 -12.591 -3.470 1.00 77.19 104 LEU A CA 1
ATOM 797 C C . LEU A 1 104 ? 6.228 -12.477 -4.047 1.00 77.19 104 LEU A C 1
ATOM 799 O O . LEU A 1 104 ? 5.285 -12.230 -3.300 1.00 77.19 104 LEU A O 1
ATOM 803 N N . ALA A 1 105 ? 6.066 -12.740 -5.348 1.00 80.44 105 ALA A N 1
ATOM 804 C CA . ALA A 1 105 ? 4.755 -12.747 -5.994 1.00 80.44 105 ALA A CA 1
ATOM 805 C C . ALA A 1 105 ? 3.800 -13.773 -5.357 1.00 80.44 105 ALA A C 1
ATOM 807 O O . ALA A 1 105 ? 2.641 -13.456 -5.099 1.00 80.44 105 ALA A O 1
ATOM 808 N N . THR A 1 106 ? 4.285 -14.979 -5.037 1.00 85.81 106 THR A N 1
ATOM 809 C CA . THR A 1 106 ? 3.480 -15.995 -4.341 1.00 85.81 106 THR A CA 1
ATOM 810 C C . THR A 1 106 ? 3.019 -15.517 -2.966 1.00 85.81 106 THR A C 1
ATOM 812 O O . THR A 1 106 ? 1.848 -15.685 -2.638 1.00 85.81 106 THR A O 1
ATOM 815 N N . PHE A 1 107 ? 3.897 -14.895 -2.172 1.00 84.69 107 PHE A N 1
ATOM 816 C CA . PHE A 1 107 ? 3.512 -14.354 -0.864 1.00 84.69 107 PHE A CA 1
ATOM 817 C C . PHE A 1 107 ? 2.406 -13.306 -0.977 1.00 84.69 107 PHE A C 1
ATOM 819 O O . PHE A 1 107 ? 1.434 -13.374 -0.229 1.00 84.69 107 PHE A O 1
ATOM 826 N N . ILE A 1 108 ? 2.522 -12.384 -1.935 1.00 82.50 108 ILE A N 1
ATOM 827 C CA . ILE A 1 108 ? 1.499 -11.362 -2.178 1.00 82.50 108 ILE A CA 1
ATOM 828 C C . ILE A 1 108 ? 0.168 -12.029 -2.544 1.00 82.50 108 ILE A C 1
ATOM 830 O O . ILE A 1 108 ? -0.850 -11.730 -1.927 1.00 82.50 108 ILE A O 1
ATOM 834 N N . TYR A 1 109 ? 0.166 -12.997 -3.467 1.00 85.56 109 TYR A N 1
ATOM 835 C CA . TYR A 1 109 ? -1.063 -13.708 -3.833 1.00 85.56 109 TYR A CA 1
ATOM 836 C C . TYR A 1 109 ? -1.701 -14.454 -2.659 1.00 85.56 109 TYR A C 1
ATOM 838 O O . TYR A 1 109 ? -2.926 -14.445 -2.528 1.00 85.56 109 TYR A O 1
ATOM 846 N N . VAL A 1 110 ? -0.899 -15.079 -1.794 1.00 92.12 110 VAL A N 1
ATOM 847 C CA . VAL A 1 110 ? -1.402 -15.760 -0.594 1.00 92.12 110 VAL A CA 1
ATOM 848 C C . VAL A 1 110 ? -2.027 -14.756 0.375 1.00 92.12 110 VAL A C 1
ATOM 850 O O . VAL A 1 110 ? -3.146 -14.984 0.826 1.00 92.12 110 VAL A O 1
ATOM 853 N N . LEU A 1 111 ? -1.353 -13.639 0.664 1.00 87.31 111 LEU A N 1
ATOM 854 C CA . LEU A 1 111 ? -1.860 -12.610 1.580 1.00 87.31 111 LEU A CA 1
ATOM 855 C C . LEU A 1 111 ? -3.164 -11.979 1.076 1.00 87.31 111 LEU A C 1
ATOM 857 O O 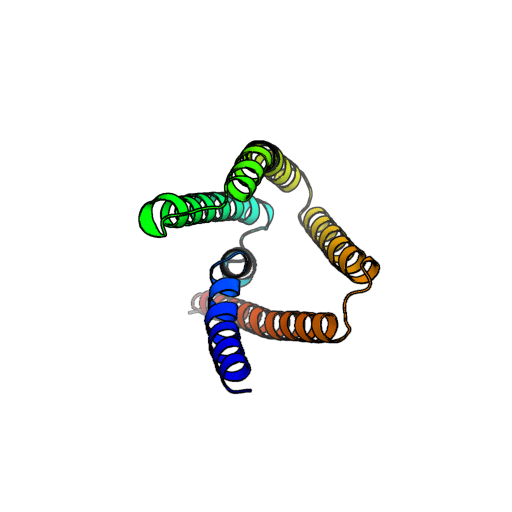. LEU A 1 111 ? -4.119 -11.869 1.843 1.00 87.31 111 LEU A O 1
ATOM 861 N N . GLU A 1 112 ? -3.242 -11.646 -0.211 1.00 86.94 112 GLU A N 1
ATOM 862 C CA . GLU A 1 112 ? -4.462 -11.110 -0.830 1.0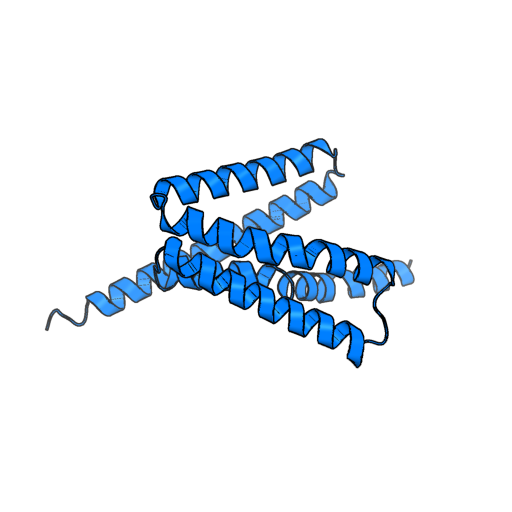0 86.94 112 GLU A CA 1
ATOM 863 C C . GLU A 1 112 ? -5.604 -12.135 -0.810 1.00 86.94 112 GLU A C 1
ATOM 865 O O . GLU A 1 112 ? -6.745 -11.811 -0.475 1.00 86.94 112 GLU A O 1
ATOM 870 N N . THR A 1 113 ? -5.303 -13.407 -1.087 1.00 90.69 113 THR A N 1
ATOM 871 C CA . THR A 1 113 ? -6.303 -14.483 -1.012 1.00 90.69 113 THR A CA 1
ATOM 872 C C . THR A 1 113 ? -6.827 -14.644 0.415 1.00 90.69 113 THR A C 1
ATOM 874 O O . THR A 1 113 ? -8.035 -14.768 0.617 1.00 90.69 113 THR A O 1
ATOM 877 N N . LEU A 1 114 ? -5.948 -14.585 1.420 1.00 94.00 114 LEU A N 1
ATOM 878 C CA . LEU A 1 114 ? -6.338 -14.622 2.830 1.00 94.00 114 LEU A CA 1
ATOM 879 C C . LEU A 1 114 ? -7.188 -13.407 3.225 1.00 94.00 114 LEU A C 1
ATOM 881 O O . LEU A 1 114 ? -8.162 -13.579 3.955 1.00 94.00 114 LEU A O 1
ATOM 885 N N . ALA A 1 115 ? -6.876 -12.210 2.721 1.00 88.62 115 ALA A N 1
ATOM 886 C CA . ALA A 1 115 ? -7.671 -11.006 2.967 1.00 88.62 115 ALA A CA 1
ATOM 887 C C . ALA A 1 115 ? -9.094 -11.140 2.401 1.00 88.62 115 ALA A C 1
ATOM 889 O O . ALA A 1 115 ? -10.072 -10.857 3.099 1.00 88.62 115 ALA A O 1
ATOM 890 N N . VAL A 1 116 ? -9.226 -11.650 1.171 1.00 88.06 116 VAL A N 1
ATOM 891 C CA . VAL A 1 116 ? -10.529 -11.921 0.545 1.00 88.06 116 VAL A CA 1
ATOM 892 C C . VAL A 1 116 ? -11.290 -13.001 1.317 1.00 88.06 116 VAL A C 1
ATOM 894 O O . VAL A 1 116 ? -12.459 -12.807 1.642 1.00 88.06 116 VAL A O 1
ATOM 897 N N . ILE A 1 117 ? -10.643 -14.110 1.686 1.00 91.75 117 ILE A N 1
ATOM 898 C CA . ILE A 1 117 ? -11.278 -15.173 2.481 1.00 91.75 117 ILE A CA 1
ATOM 899 C C . ILE A 1 117 ? -11.742 -14.637 3.842 1.00 91.75 117 ILE A C 1
ATOM 901 O O . ILE A 1 117 ? -12.880 -14.887 4.236 1.00 91.75 117 ILE A O 1
ATOM 905 N N . GLY A 1 118 ? -10.909 -13.862 4.542 1.00 90.25 118 GLY A N 1
ATOM 906 C CA . GLY A 1 118 ? -11.266 -13.232 5.816 1.00 90.25 118 GLY A CA 1
ATOM 907 C C . GLY A 1 118 ? -12.475 -12.301 5.687 1.00 90.25 118 GLY A C 1
ATOM 908 O O . GLY A 1 118 ? -13.390 -12.336 6.517 1.00 90.25 118 GLY A O 1
ATOM 909 N N . PHE A 1 119 ? -12.540 -11.536 4.595 1.00 88.19 119 PHE A N 1
ATOM 910 C CA . PHE A 1 119 ? -13.712 -10.731 4.269 1.00 88.19 119 PHE A CA 1
ATOM 911 C C . PHE A 1 119 ? -14.966 -11.596 4.058 1.00 88.19 119 PHE A C 1
ATOM 913 O O . PHE A 1 119 ? -16.008 -11.291 4.636 1.00 88.19 119 PHE A O 1
ATOM 920 N N . LEU A 1 120 ? -14.881 -12.708 3.316 1.00 88.44 120 LEU A N 1
ATOM 921 C CA . LEU A 1 120 ? -16.020 -13.618 3.110 1.00 88.44 120 LEU A CA 1
ATOM 922 C C . LEU A 1 120 ? -16.479 -14.313 4.405 1.00 88.44 120 LEU A C 1
ATOM 924 O O . LEU A 1 120 ? -17.684 -14.478 4.608 1.00 88.44 120 LEU A O 1
ATOM 928 N N . ILE A 1 121 ? -15.555 -14.686 5.299 1.00 92.31 121 ILE A N 1
ATOM 929 C CA . ILE A 1 121 ? -15.872 -15.330 6.591 1.00 92.31 121 ILE A CA 1
ATOM 930 C C . ILE A 1 121 ? -16.721 -14.413 7.481 1.00 92.31 121 ILE A C 1
ATOM 932 O O . ILE A 1 121 ? -17.584 -14.895 8.214 1.00 92.31 121 ILE A O 1
ATOM 936 N N . THR A 1 122 ? -16.552 -13.095 7.360 1.00 89.31 122 THR A N 1
ATOM 937 C CA . THR A 1 122 ? -17.340 -12.091 8.098 1.00 89.31 122 THR A CA 1
ATOM 938 C C . THR A 1 122 ? -18.817 -12.048 7.648 1.00 89.31 122 THR A C 1
ATOM 940 O O . THR A 1 122 ? -19.617 -11.307 8.214 1.00 89.31 122 THR A O 1
ATOM 943 N N . LYS A 1 123 ? -19.212 -12.870 6.657 1.00 87.44 123 LYS A N 1
ATOM 944 C CA . LYS A 1 123 ? -20.565 -12.966 6.074 1.00 87.44 123 LYS A CA 1
ATOM 945 C C . LYS A 1 123 ? -21.147 -11.592 5.700 1.00 87.44 123 LYS A C 1
ATOM 947 O O . LYS A 1 123 ? -22.222 -11.222 6.180 1.00 87.44 123 LYS A O 1
ATOM 952 N N . PRO A 1 124 ? -20.451 -10.816 4.851 1.00 86.69 124 PRO A N 1
ATOM 953 C CA . PRO A 1 124 ? -20.903 -9.491 4.472 1.00 86.69 124 PRO A CA 1
ATOM 954 C C . PRO A 1 124 ? -22.208 -9.556 3.660 1.00 86.69 124 PRO A C 1
ATOM 956 O O . PRO A 1 124 ? -22.480 -10.548 2.976 1.00 86.69 124 PRO A O 1
ATOM 959 N N . PRO A 1 125 ? -23.010 -8.479 3.671 1.00 89.50 125 PRO A N 1
ATOM 960 C CA . PRO A 1 125 ? -24.175 -8.361 2.806 1.00 89.50 125 PRO A CA 1
ATOM 961 C C . PRO A 1 125 ? -23.792 -8.564 1.337 1.00 89.50 125 PRO A C 1
ATOM 963 O O . PRO A 1 125 ? -22.813 -7.987 0.862 1.00 89.50 125 PRO A O 1
ATOM 966 N N . ILE A 1 126 ? -24.623 -9.293 0.586 1.00 86.56 126 ILE A N 1
ATOM 967 C CA . ILE A 1 126 ? -24.406 -9.593 -0.845 1.00 86.56 126 ILE A CA 1
ATOM 968 C C . ILE A 1 126 ? -24.157 -8.314 -1.662 1.00 86.56 126 ILE A C 1
ATOM 970 O O . ILE A 1 126 ? -23.350 -8.312 -2.587 1.00 86.56 126 ILE A O 1
ATOM 974 N N . LYS A 1 127 ? -24.781 -7.193 -1.276 1.00 85.19 127 LYS A N 1
ATOM 975 C CA . LYS A 1 127 ? -24.554 -5.880 -1.899 1.00 85.19 127 LYS A CA 1
ATOM 976 C C . LYS A 1 127 ? -23.084 -5.441 -1.844 1.00 85.19 127 LYS A C 1
ATOM 978 O O . LYS A 1 127 ? -22.572 -4.959 -2.847 1.0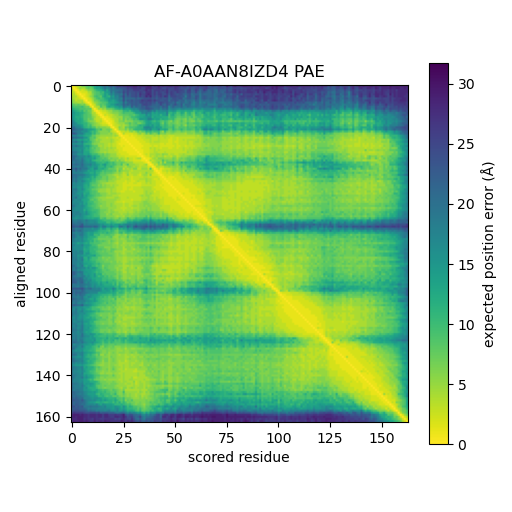0 85.19 127 LYS A O 1
ATOM 983 N N . LEU A 1 128 ? -22.397 -5.629 -0.713 1.00 82.56 128 LEU A N 1
ATOM 984 C CA . LEU A 1 128 ? -20.981 -5.264 -0.580 1.00 82.56 128 LEU A CA 1
ATOM 985 C C . LEU A 1 128 ? -20.081 -6.202 -1.386 1.00 82.56 128 LEU A C 1
ATOM 987 O O . LEU A 1 128 ? -19.128 -5.739 -2.005 1.00 82.56 128 LEU A O 1
ATOM 991 N N . VAL A 1 129 ? -20.411 -7.496 -1.425 1.00 87.06 129 VAL A N 1
ATOM 992 C CA . VAL A 1 129 ? -19.678 -8.478 -2.239 1.00 87.06 129 VAL A CA 1
ATOM 993 C C . VAL A 1 129 ? -19.764 -8.118 -3.722 1.00 87.06 129 VAL A C 1
ATOM 995 O O . VAL A 1 129 ? -18.744 -8.095 -4.405 1.00 87.06 129 VAL A O 1
ATOM 998 N N . MET A 1 130 ? -20.957 -7.763 -4.208 1.00 86.12 130 MET A N 1
ATOM 999 C CA . MET A 1 130 ? -21.165 -7.349 -5.599 1.00 86.12 130 MET A CA 1
ATOM 1000 C C . MET A 1 130 ? -20.405 -6.066 -5.944 1.00 86.12 130 MET A C 1
ATOM 1002 O O . MET A 1 130 ? -19.759 -6.004 -6.986 1.00 86.12 130 MET A O 1
ATOM 1006 N N . ILE A 1 131 ? -20.433 -5.055 -5.068 1.00 85.44 131 ILE A N 1
ATOM 1007 C CA . ILE A 1 131 ? -19.677 -3.811 -5.278 1.00 85.44 131 ILE A CA 1
ATOM 1008 C C . ILE A 1 131 ? -18.169 -4.095 -5.301 1.00 85.44 131 ILE A C 1
ATOM 1010 O O . ILE A 1 131 ? -17.480 -3.630 -6.207 1.00 85.44 131 ILE A O 1
ATOM 1014 N N . GLY A 1 132 ? -17.661 -4.899 -4.362 1.00 83.62 132 GLY A N 1
ATOM 1015 C CA . GLY A 1 132 ? -16.252 -5.299 -4.327 1.00 83.62 132 GLY A CA 1
ATOM 1016 C C . GLY A 1 132 ? -15.825 -6.052 -5.589 1.00 83.62 132 GLY A C 1
ATOM 1017 O O . GLY A 1 132 ? -14.806 -5.715 -6.188 1.00 83.62 132 GLY A O 1
ATOM 1018 N N . ALA A 1 133 ? -16.639 -7.002 -6.055 1.00 87.06 133 ALA A N 1
ATOM 1019 C CA . ALA A 1 133 ? -16.391 -7.726 -7.301 1.00 87.06 133 ALA A CA 1
ATOM 1020 C C . ALA A 1 133 ? -16.353 -6.785 -8.519 1.00 87.06 133 ALA A C 1
ATOM 1022 O O . ALA A 1 133 ? -15.453 -6.898 -9.351 1.00 87.06 133 ALA A O 1
ATOM 1023 N N . CYS A 1 134 ? -17.270 -5.814 -8.599 1.00 86.88 134 CYS A N 1
ATOM 1024 C CA . CYS A 1 134 ? -17.258 -4.792 -9.649 1.00 86.88 134 CYS A CA 1
ATOM 1025 C C . CYS A 1 134 ? -15.987 -3.929 -9.611 1.00 86.88 134 CYS A C 1
ATOM 1027 O O . CYS A 1 134 ? -15.415 -3.654 -10.665 1.00 86.88 134 CYS A O 1
ATOM 1029 N N . ILE A 1 135 ? -15.516 -3.530 -8.424 1.00 84.94 135 ILE A N 1
ATOM 1030 C CA . ILE A 1 135 ? -14.277 -2.747 -8.268 1.00 84.94 135 ILE A CA 1
ATOM 1031 C C . ILE A 1 135 ? -13.061 -3.565 -8.716 1.00 84.94 135 ILE A C 1
ATOM 1033 O O . ILE A 1 135 ? -12.223 -3.046 -9.452 1.00 84.94 135 ILE A O 1
ATOM 1037 N N . ILE A 1 136 ? -12.980 -4.844 -8.334 1.00 86.00 136 ILE A N 1
ATOM 1038 C CA . ILE A 1 136 ? -11.889 -5.739 -8.752 1.00 86.00 136 ILE A CA 1
ATOM 1039 C C . ILE A 1 136 ? -11.897 -5.920 -10.274 1.00 86.00 136 ILE A C 1
ATOM 1041 O O . ILE A 1 136 ? -10.848 -5.809 -10.907 1.00 86.00 136 ILE A O 1
ATOM 1045 N N . LEU A 1 137 ? -13.068 -6.141 -10.881 1.00 88.69 137 LEU A N 1
ATOM 1046 C CA . LEU A 1 137 ? -13.206 -6.255 -12.336 1.00 88.69 137 LEU A CA 1
ATOM 1047 C C . LEU A 1 137 ? -12.784 -4.968 -13.051 1.00 88.69 137 LEU A C 1
ATOM 1049 O O . LEU A 1 137 ? -12.033 -5.021 -14.025 1.00 88.69 137 LEU A O 1
ATOM 1053 N N . PHE A 1 138 ? -13.222 -3.811 -12.555 1.00 87.81 138 PHE A N 1
ATOM 1054 C CA . PHE A 1 138 ? -12.829 -2.518 -13.108 1.00 87.81 138 PHE A CA 1
ATOM 1055 C C . PHE A 1 138 ? -11.314 -2.290 -12.994 1.00 87.81 138 PHE A C 1
ATOM 1057 O O . PHE A 1 138 ? -10.666 -1.942 -13.982 1.00 87.81 138 PHE A O 1
ATOM 1064 N N . GLY A 1 139 ? -10.733 -2.559 -11.821 1.00 85.25 139 GLY A N 1
ATOM 1065 C CA . GLY A 1 139 ? -9.291 -2.487 -11.594 1.00 85.25 139 GLY A CA 1
ATOM 1066 C C . GLY A 1 139 ? -8.516 -3.418 -12.525 1.00 85.25 139 GLY A C 1
ATOM 1067 O O . GLY A 1 139 ? -7.539 -2.999 -13.140 1.00 85.25 139 GLY A O 1
ATOM 1068 N N . PHE A 1 140 ? -8.986 -4.653 -12.717 1.00 87.44 140 PHE A N 1
ATOM 1069 C CA . PHE A 1 140 ? -8.374 -5.610 -13.639 1.00 87.44 140 PHE A CA 1
ATOM 1070 C C . PHE A 1 140 ? -8.350 -5.095 -15.085 1.00 87.44 140 PHE A C 1
ATOM 1072 O O . PHE A 1 140 ? -7.317 -5.190 -15.754 1.00 87.44 140 PHE A O 1
ATOM 1079 N N . VAL A 1 141 ? -9.450 -4.504 -15.566 1.00 89.06 141 VAL A N 1
ATOM 1080 C CA . VAL A 1 141 ? -9.515 -3.889 -16.904 1.00 89.06 141 VAL A CA 1
ATOM 1081 C C . VAL A 1 141 ? -8.550 -2.705 -17.007 1.00 89.06 141 VAL A C 1
ATOM 1083 O O . VAL A 1 141 ? -7.790 -2.613 -17.975 1.00 89.06 141 VAL A O 1
ATOM 1086 N N . PHE A 1 142 ? -8.530 -1.834 -15.998 1.00 86.81 142 PHE A N 1
ATOM 1087 C CA . PHE A 1 142 ? -7.655 -0.664 -15.949 1.00 86.81 142 PHE A CA 1
ATOM 1088 C C . PHE A 1 142 ? -6.165 -1.045 -15.951 1.00 86.81 142 PHE A C 1
ATOM 1090 O O . PHE A 1 142 ? -5.402 -0.580 -16.801 1.00 86.81 142 PHE A O 1
ATOM 1097 N N . PHE A 1 143 ? -5.743 -1.962 -15.076 1.00 85.19 143 PHE A N 1
ATOM 1098 C CA . PHE A 1 143 ? -4.356 -2.435 -15.030 1.00 85.19 143 PHE A CA 1
ATOM 1099 C C . PHE A 1 143 ? -3.966 -3.229 -16.279 1.00 85.19 143 PHE A C 1
ATOM 1101 O O . PHE A 1 143 ? -2.831 -3.117 -16.747 1.00 85.19 143 PHE A O 1
ATOM 1108 N N . SER A 1 144 ? -4.904 -3.963 -16.888 1.00 85.38 144 SER A N 1
ATOM 1109 C CA . SER A 1 144 ? -4.678 -4.615 -18.184 1.00 85.38 144 SER A CA 1
ATOM 1110 C C . SER A 1 144 ? -4.397 -3.599 -19.292 1.00 85.38 144 SER A C 1
ATOM 1112 O O . SER A 1 144 ? -3.528 -3.828 -20.137 1.00 85.38 144 SER A O 1
ATOM 1114 N N . PHE A 1 145 ? -5.092 -2.459 -19.290 1.00 87.69 145 PHE A N 1
ATOM 1115 C CA . PHE A 1 145 ? -4.827 -1.375 -20.232 1.00 87.69 145 PHE A CA 1
ATOM 1116 C C . PHE A 1 145 ? -3.434 -0.766 -20.019 1.00 87.69 145 PHE A C 1
ATOM 1118 O O . PHE A 1 145 ? -2.679 -0.636 -20.983 1.00 87.69 145 PHE A O 1
ATOM 1125 N N . ILE A 1 146 ? -3.050 -0.490 -18.767 1.00 85.94 146 ILE A N 1
ATOM 1126 C CA . ILE A 1 146 ? -1.708 0.014 -18.420 1.00 85.94 146 ILE A CA 1
ATOM 1127 C C . ILE A 1 146 ? -0.619 -0.973 -18.854 1.00 85.94 146 ILE A C 1
ATOM 1129 O O . ILE A 1 146 ? 0.364 -0.577 -19.479 1.00 85.94 146 ILE A O 1
ATOM 1133 N N . SER A 1 147 ? -0.806 -2.266 -18.586 1.00 83.62 147 SER A N 1
ATOM 1134 C CA . SER A 1 147 ? 0.139 -3.312 -18.988 1.00 83.62 147 SER A CA 1
ATOM 1135 C C . SER A 1 147 ? 0.334 -3.350 -20.510 1.00 83.62 147 SER A C 1
ATOM 1137 O O . SER A 1 147 ? 1.463 -3.416 -21.004 1.00 83.62 147 SER A O 1
ATOM 1139 N N . ARG A 1 148 ? -0.758 -3.221 -21.279 1.00 84.75 148 ARG A N 1
ATOM 1140 C CA . ARG A 1 148 ? -0.702 -3.126 -22.747 1.00 84.75 148 ARG A CA 1
ATOM 1141 C C . ARG A 1 148 ? -0.006 -1.850 -23.217 1.00 84.75 148 ARG A C 1
ATOM 1143 O O . ARG A 1 148 ? 0.770 -1.917 -24.169 1.00 84.75 148 ARG A O 1
ATOM 1150 N N . ALA A 1 149 ? -0.260 -0.711 -22.574 1.00 84.31 149 ALA A N 1
ATOM 1151 C CA . ALA A 1 149 ? 0.412 0.548 -22.885 1.00 84.31 149 ALA A CA 1
ATOM 1152 C C . ALA A 1 149 ? 1.929 0.446 -22.653 1.00 84.31 149 ALA A C 1
ATOM 1154 O O . ALA A 1 149 ? 2.702 0.806 -23.539 1.00 84.31 149 ALA A O 1
ATOM 1155 N N . GLY A 1 150 ? 2.362 -0.151 -21.537 1.00 80.31 150 GLY A N 1
ATOM 1156 C CA . GLY A 1 150 ? 3.784 -0.382 -21.267 1.00 80.31 150 GLY A CA 1
ATOM 1157 C C . GLY A 1 150 ? 4.449 -1.328 -22.264 1.00 80.31 150 GLY A C 1
ATOM 1158 O O . GLY A 1 150 ? 5.555 -1.060 -22.730 1.00 80.31 150 GLY A O 1
ATOM 1159 N N . ALA A 1 151 ? 3.752 -2.383 -22.696 1.00 81.25 151 ALA A N 1
ATOM 1160 C CA . ALA A 1 151 ? 4.255 -3.259 -23.754 1.00 81.25 151 ALA A CA 1
ATOM 1161 C C . ALA A 1 151 ? 4.408 -2.538 -25.109 1.00 81.25 151 ALA A C 1
ATOM 1163 O O . ALA A 1 151 ? 5.343 -2.837 -25.851 1.00 81.25 151 ALA A O 1
ATOM 1164 N N . ARG A 1 152 ? 3.512 -1.594 -25.439 1.00 81.69 152 ARG A N 1
ATOM 1165 C CA . ARG A 1 152 ? 3.599 -0.782 -26.668 1.00 81.69 152 ARG A CA 1
ATOM 1166 C C . ARG A 1 152 ? 4.759 0.211 -26.625 1.00 81.69 152 ARG A C 1
ATOM 1168 O O . ARG A 1 152 ? 5.486 0.308 -27.606 1.00 81.69 152 ARG A O 1
ATOM 1175 N N . ILE A 1 153 ? 4.951 0.900 -25.499 1.00 82.31 153 ILE A N 1
ATOM 1176 C CA . ILE A 1 153 ? 6.064 1.845 -25.315 1.00 82.31 153 ILE A CA 1
ATOM 1177 C C . ILE A 1 153 ? 7.407 1.120 -25.439 1.00 82.31 153 ILE A C 1
ATOM 1179 O O . ILE A 1 153 ? 8.290 1.606 -26.135 1.00 82.31 153 ILE A O 1
ATOM 1183 N N . MET A 1 154 ? 7.532 -0.080 -24.860 1.00 74.50 154 MET A N 1
ATOM 1184 C CA . MET A 1 154 ? 8.750 -0.886 -24.989 1.00 74.50 154 MET A CA 1
ATOM 1185 C C . MET A 1 154 ? 9.080 -1.201 -26.452 1.00 74.50 154 MET A C 1
ATOM 1187 O O . MET A 1 154 ? 10.190 -0.933 -26.895 1.00 74.50 154 MET A O 1
ATOM 1191 N N . LYS A 1 155 ? 8.099 -1.690 -27.225 1.00 77.69 155 LYS A N 1
ATOM 1192 C CA . LYS A 1 155 ? 8.294 -1.971 -28.658 1.00 77.69 155 LYS A CA 1
ATOM 1193 C C . LYS A 1 155 ? 8.713 -0.724 -29.440 1.00 77.69 155 LYS A C 1
ATOM 1195 O O . LYS A 1 155 ? 9.621 -0.797 -30.255 1.00 77.69 155 LYS A O 1
ATOM 1200 N N . SER A 1 156 ? 8.106 0.426 -29.138 1.00 77.88 156 SER A N 1
ATOM 1201 C CA . SER A 1 156 ? 8.439 1.703 -29.781 1.00 77.88 156 SER A CA 1
ATOM 1202 C C . SER A 1 156 ? 9.851 2.214 -29.468 1.00 77.88 156 SER A C 1
ATOM 1204 O O . SER A 1 156 ? 10.365 3.012 -30.244 1.00 77.88 156 SER A O 1
ATOM 1206 N N . ILE A 1 157 ? 10.458 1.820 -28.344 1.00 75.38 157 ILE A N 1
ATOM 1207 C CA . ILE A 1 157 ? 11.841 2.182 -27.972 1.00 75.38 157 ILE A CA 1
ATOM 1208 C C . ILE A 1 157 ? 12.851 1.177 -28.549 1.00 75.38 157 ILE A C 1
ATOM 1210 O O . ILE A 1 157 ? 14.007 1.523 -28.779 1.00 75.38 157 ILE A O 1
ATOM 1214 N N . GLU A 1 158 ? 12.418 -0.052 -28.825 1.00 72.38 158 GLU A N 1
ATOM 1215 C CA . GLU A 1 158 ? 13.248 -1.126 -29.388 1.00 72.38 158 GLU A CA 1
ATOM 1216 C C . GLU A 1 158 ? 13.369 -1.036 -30.928 1.00 72.38 158 GLU A C 1
ATOM 1218 O O . GLU A 1 158 ? 14.378 -1.439 -31.502 1.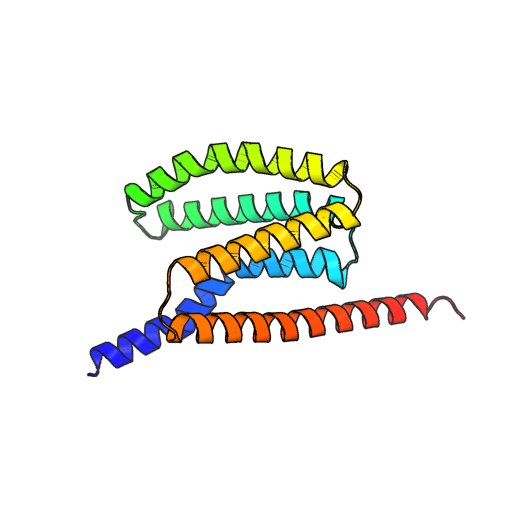00 72.38 158 GLU A O 1
ATOM 1223 N N . GLU A 1 159 ?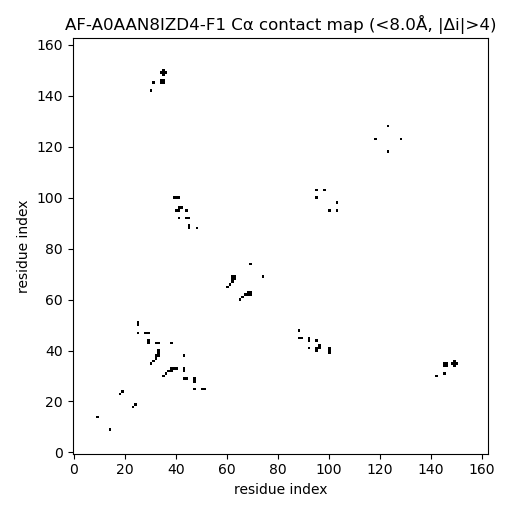 12.378 -0.446 -31.606 1.00 67.12 159 GLU A N 1
ATOM 1224 C CA . GLU A 1 159 ? 12.364 -0.221 -33.062 1.00 67.12 159 GLU A CA 1
ATOM 1225 C C . GLU A 1 159 ? 13.296 0.889 -33.631 1.00 67.12 159 GLU A C 1
ATOM 1227 O O . GLU A 1 159 ? 13.765 0.696 -34.754 1.00 67.12 159 GLU A O 1
ATOM 1232 N N . PRO A 1 160 ? 13.666 1.999 -32.947 1.00 58.62 160 PRO A N 1
ATOM 1233 C CA . PRO A 1 160 ? 14.574 3.014 -33.504 1.00 58.62 160 PRO A CA 1
ATOM 1234 C C . PRO A 1 160 ? 16.046 2.578 -33.620 1.00 58.62 160 PRO A C 1
ATOM 1236 O O . PRO A 1 160 ? 16.852 3.327 -34.160 1.00 58.62 160 PRO A O 1
ATOM 1239 N N . ALA A 1 161 ? 16.425 1.384 -33.151 1.00 58.12 161 ALA A N 1
ATOM 1240 C CA . ALA A 1 161 ? 17.808 0.893 -33.200 1.00 58.12 161 ALA A CA 1
ATOM 1241 C C . ALA A 1 161 ? 18.157 0.090 -34.476 1.00 58.12 161 ALA A C 1
ATOM 1243 O O . ALA A 1 161 ? 19.174 -0.604 -34.502 1.00 58.12 161 ALA A O 1
ATOM 1244 N N . LYS A 1 162 ? 17.314 0.130 -35.520 1.00 52.97 162 LYS A N 1
ATOM 1245 C CA . LYS A 1 162 ? 17.471 -0.680 -36.748 1.00 52.97 162 LYS A CA 1
ATOM 1246 C C . LYS A 1 162 ? 17.638 0.104 -38.058 1.00 52.97 162 LYS A C 1
ATOM 1248 O O . LYS A 1 162 ? 17.417 -0.467 -39.126 1.00 52.97 162 LYS A O 1
ATOM 1253 N N . THR A 1 163 ? 18.069 1.359 -37.994 1.00 43.12 163 THR A N 1
ATOM 1254 C CA . THR A 1 163 ? 18.504 2.138 -39.170 1.00 43.12 163 THR A CA 1
ATOM 1255 C C . THR A 1 163 ? 19.939 2.586 -39.030 1.00 43.12 163 THR A C 1
ATOM 1257 O O . THR A 1 163 ? 20.249 3.140 -37.951 1.00 43.12 163 THR A O 1
#

Sequence (163 aa):
MEVLLWAIYQTHIPGIFTAFTGSGIDICIFSIITLLFRVTEKTATPTTIVLMGLNSIIGVYYRVVWAGGVSPLALDYIKITIPVAVTLAPLGSFLGSHFHRKVLATFIYVLETLAVIGFLITKPPIKLVMIGACIILFGFVFFSFISRAGARIMKSIEEPAKT